Protein AF-A0A920LGB2-F1 (afdb_monomer)

Secondary structure (DSSP, 8-state):
-------HHHHHHH-HHHHHHHHHHHHHT--TT-TTHHHHHHHH-SSS-HHHHHHHHHHHHHTTSS---S---S-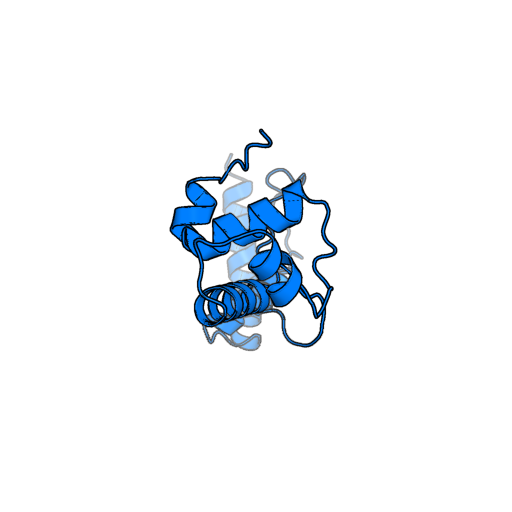-----------SPPPPTT----HHHHHHHHHTT--HHHHHHHHHHHHHHHHHHHTT-

Mean predicted aligned error: 15.2 Å

Sequence (132 aa):
MKFIEINTEEAETIGLKAAFILAFIKSNNIDKNNKNLADIISKKISFMKISEIEESIAKLERLNLIKPGASNNLYKLKLPSGNSHGASMITKNWTPSENVYEVLSMGNIKKEFIDSKLPEFRLYWMEKCCKR

Nearest PDB structures (foldseek):
  2rn7-assembly1_A  TM=3.361E-01  e=4.896E+00  Shigella flexneri

pLDDT: mean 74.53, std 13.7, range [44.16, 93.25]

Structure (mmCIF, N/CA/C/O backbone):
data_AF-A0A920LGB2-F1
#
_entry.id   AF-A0A920LGB2-F1
#
loop_
_atom_site.group_PDB
_atom_site.id
_atom_site.type_symbol
_atom_site.label_atom_id
_atom_site.label_alt_id
_atom_site.label_comp_id
_atom_site.label_asym_id
_atom_site.label_entity_id
_atom_site.label_seq_id
_atom_site.pdbx_PDB_ins_code
_atom_site.Cartn_x
_atom_site.Cartn_y
_atom_site.Cartn_z
_atom_site.occupancy
_atom_site.B_iso_or_equiv
_atom_site.auth_seq_id
_atom_site.auth_comp_id
_atom_site.auth_asym_id
_atom_site.auth_atom_id
_atom_site.pdbx_PDB_model_num
ATOM 1 N N . MET A 1 1 ? -3.115 17.274 28.583 1.00 53.59 1 MET A N 1
ATOM 2 C CA . MET A 1 1 ? -3.809 16.970 27.311 1.00 53.59 1 MET A CA 1
ATOM 3 C C . MET A 1 1 ? -2.839 16.222 26.416 1.00 53.59 1 MET A C 1
ATOM 5 O O . MET A 1 1 ? -1.696 16.647 26.328 1.00 53.59 1 MET A O 1
ATOM 9 N N . LYS A 1 2 ? -3.240 15.088 25.832 1.00 66.88 2 LYS A N 1
ATOM 10 C CA . LYS A 1 2 ? -2.387 14.327 24.910 1.00 66.88 2 LYS A CA 1
ATOM 11 C C . LYS A 1 2 ? -2.764 14.738 23.490 1.00 66.88 2 LYS A C 1
ATOM 13 O O . LYS A 1 2 ? -3.916 14.559 23.104 1.00 66.88 2 LYS A O 1
ATOM 18 N N . PHE A 1 3 ? -1.825 15.335 22.770 1.00 72.75 3 PHE A N 1
ATOM 19 C CA . PHE A 1 3 ? -2.025 15.740 21.384 1.00 72.75 3 PHE A CA 1
ATOM 20 C C . PHE A 1 3 ? -1.786 14.544 20.465 1.00 72.75 3 PHE A C 1
ATOM 22 O O . PHE A 1 3 ? -0.933 13.698 20.742 1.00 72.75 3 PHE A O 1
ATOM 29 N N . ILE A 1 4 ? -2.587 14.453 19.409 1.00 80.06 4 ILE A N 1
ATOM 30 C CA . ILE A 1 4 ? -2.429 13.460 18.351 1.00 80.06 4 ILE A CA 1
ATOM 31 C C . ILE A 1 4 ? -1.938 14.231 17.139 1.00 80.06 4 ILE A C 1
ATOM 33 O O . ILE A 1 4 ? -2.652 15.085 16.618 1.00 80.06 4 ILE A O 1
ATOM 37 N N . GLU A 1 5 ? -0.707 13.952 16.737 1.00 79.94 5 GLU A N 1
ATOM 38 C CA . GLU A 1 5 ? -0.104 14.540 15.549 1.00 79.94 5 GLU A CA 1
ATOM 39 C C . GLU A 1 5 ? -0.527 13.730 14.327 1.00 79.94 5 GLU A C 1
ATOM 41 O O . GLU A 1 5 ? -0.398 12.504 14.301 1.00 79.94 5 GLU A O 1
ATOM 46 N N . ILE A 1 6 ? -1.059 14.424 13.326 1.00 81.44 6 ILE A N 1
ATOM 47 C CA . ILE A 1 6 ? -1.505 13.837 12.065 1.00 81.44 6 ILE A CA 1
ATOM 48 C C . ILE A 1 6 ? -0.547 14.329 10.990 1.00 81.44 6 ILE A C 1
ATOM 50 O O . ILE A 1 6 ? -0.324 15.533 10.874 1.00 81.44 6 ILE A O 1
ATOM 54 N N . ASN A 1 7 ? 0.009 13.412 10.202 1.00 82.38 7 ASN A N 1
ATOM 55 C CA . ASN A 1 7 ? 0.791 13.788 9.035 1.00 82.38 7 ASN A CA 1
ATOM 56 C C . ASN A 1 7 ? -0.153 14.281 7.925 1.00 82.38 7 ASN A C 1
ATOM 58 O O . ASN A 1 7 ? -1.101 13.584 7.557 1.00 82.38 7 ASN A O 1
ATOM 62 N N . THR A 1 8 ? 0.113 15.470 7.388 1.00 84.38 8 THR A N 1
ATOM 63 C CA . THR A 1 8 ? -0.656 16.064 6.289 1.00 84.38 8 THR A CA 1
ATOM 64 C C . THR A 1 8 ? -0.630 15.189 5.038 1.00 84.38 8 THR A C 1
ATOM 66 O O . THR A 1 8 ? -1.674 14.970 4.436 1.00 84.38 8 THR A O 1
ATOM 69 N N . GLU A 1 9 ? 0.518 14.605 4.697 1.00 78.69 9 GLU A N 1
ATOM 70 C CA . GLU A 1 9 ? 0.665 13.743 3.514 1.00 78.69 9 GLU A CA 1
ATOM 71 C C . GLU A 1 9 ? -0.191 12.469 3.637 1.00 78.69 9 GLU A C 1
ATOM 73 O O . GLU A 1 9 ? -0.832 12.015 2.683 1.00 78.69 9 GLU A O 1
ATOM 78 N N . GLU A 1 10 ? -0.253 11.908 4.851 1.00 75.38 10 GLU A N 1
ATOM 79 C CA . GLU A 1 10 ? -1.130 10.779 5.161 1.00 75.38 10 GLU A CA 1
ATOM 80 C C . GLU A 1 10 ? -2.595 11.218 5.054 1.00 75.38 10 GLU A C 1
ATOM 82 O O . GLU A 1 10 ? -3.392 10.565 4.386 1.00 75.38 10 GLU A O 1
ATOM 87 N N . ALA A 1 11 ? -2.960 12.356 5.645 1.00 81.75 11 ALA A N 1
ATOM 88 C CA . ALA A 1 11 ? -4.327 12.865 5.604 1.00 81.75 11 ALA A CA 1
ATOM 89 C C . ALA A 1 11 ? -4.821 13.176 4.180 1.00 81.75 11 ALA A C 1
ATOM 91 O O . ALA A 1 11 ? -5.996 12.944 3.899 1.00 81.75 11 ALA A O 1
ATOM 92 N N . GLU A 1 12 ? -3.951 13.643 3.286 1.00 78.12 12 GLU A N 1
ATOM 93 C CA . GLU A 1 12 ? -4.274 13.865 1.871 1.00 78.12 12 GLU A CA 1
ATOM 94 C C . GLU A 1 12 ? -4.486 12.550 1.112 1.00 78.12 12 GLU A C 1
ATOM 96 O O . GLU A 1 12 ? -5.386 12.451 0.281 1.00 78.12 12 GLU A O 1
ATOM 101 N N . THR A 1 13 ? -3.707 11.515 1.437 1.00 78.50 13 THR A N 1
ATOM 102 C CA . THR A 1 13 ? -3.742 10.229 0.723 1.00 78.50 13 THR A CA 1
ATOM 103 C C . THR A 1 13 ? -4.880 9.320 1.191 1.00 78.50 13 THR A C 1
ATOM 105 O O . THR A 1 13 ? -5.583 8.721 0.378 1.00 78.50 13 THR A O 1
ATOM 108 N N . ILE A 1 14 ? -5.058 9.178 2.508 1.00 79.44 14 ILE A N 1
ATOM 109 C CA . ILE A 1 14 ? -6.019 8.233 3.108 1.00 79.44 14 ILE A CA 1
ATOM 110 C C . ILE A 1 14 ? -7.266 8.921 3.679 1.00 79.44 14 ILE A C 1
ATOM 112 O O . ILE A 1 14 ? -8.249 8.252 4.010 1.00 79.44 14 ILE A O 1
ATOM 116 N N . GLY A 1 15 ? -7.256 10.253 3.758 1.00 84.69 15 GLY A N 1
ATOM 117 C CA . GLY A 1 15 ? -8.324 11.070 4.321 1.00 84.69 15 GLY A CA 1
ATOM 118 C C . GLY A 1 15 ? -8.127 11.358 5.810 1.00 84.69 15 GLY A C 1
ATOM 119 O O . GLY A 1 15 ? -7.687 10.505 6.582 1.00 84.69 15 GLY A O 1
ATOM 120 N N . LEU A 1 16 ? -8.538 12.555 6.241 1.00 85.69 16 LEU A N 1
ATOM 121 C CA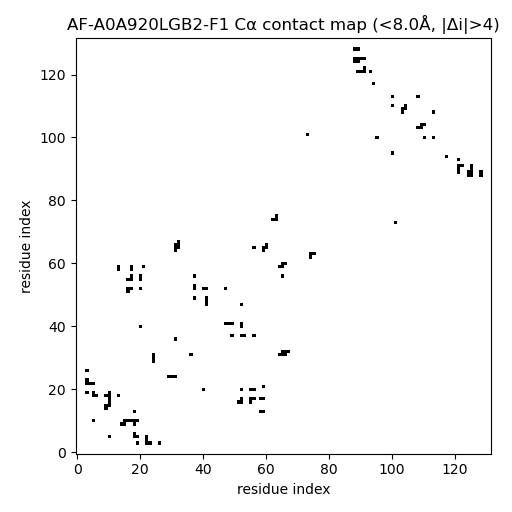 . LEU A 1 16 ? -8.352 13.050 7.612 1.00 85.69 16 LEU A CA 1
ATOM 122 C C . LEU A 1 16 ? -8.905 12.102 8.691 1.00 85.69 16 LEU A C 1
ATOM 124 O O . LEU A 1 16 ? -8.264 11.899 9.716 1.00 85.69 16 LEU A O 1
ATOM 128 N N . LYS A 1 17 ? -10.074 11.489 8.462 1.00 87.12 17 LYS A N 1
ATOM 129 C CA . LYS A 1 17 ? -10.717 10.576 9.430 1.00 87.12 17 LYS A CA 1
ATOM 130 C C . LYS A 1 17 ? -9.910 9.290 9.626 1.00 87.12 17 LYS A C 1
ATOM 132 O O . LYS A 1 17 ? -9.702 8.858 10.758 1.00 87.12 17 LYS A O 1
ATOM 137 N N . ALA A 1 18 ? -9.412 8.717 8.533 1.00 84.81 18 ALA A N 1
ATOM 138 C CA . ALA A 1 18 ? -8.584 7.519 8.564 1.00 84.81 18 ALA A CA 1
ATOM 139 C C . ALA A 1 18 ? -7.188 7.815 9.135 1.00 84.81 18 ALA A C 1
ATOM 141 O O . ALA A 1 18 ? -6.714 7.081 10.000 1.00 84.81 18 ALA A O 1
ATOM 142 N N . ALA A 1 19 ? -6.565 8.923 8.722 1.00 85.50 19 ALA A N 1
ATOM 143 C CA . ALA A 1 19 ? -5.276 9.365 9.251 1.00 85.50 19 ALA A CA 1
ATOM 144 C C . ALA A 1 19 ? -5.347 9.654 10.755 1.00 85.50 19 ALA A C 1
ATOM 146 O O . ALA A 1 19 ? -4.477 9.228 11.513 1.00 85.50 19 ALA A O 1
ATOM 147 N N . PHE A 1 20 ? -6.432 10.283 11.213 1.00 87.75 20 PHE A N 1
ATOM 148 C CA . PHE A 1 20 ? -6.682 10.484 12.634 1.00 87.75 20 PHE A CA 1
ATOM 149 C C . PHE A 1 20 ? -6.748 9.150 13.390 1.00 87.75 20 PHE A C 1
ATOM 151 O O . PHE A 1 20 ? -6.108 9.006 14.427 1.00 87.75 20 PHE A O 1
ATOM 158 N N . ILE A 1 21 ? -7.498 8.163 12.886 1.00 86.19 21 ILE A N 1
ATOM 159 C CA . ILE A 1 21 ? -7.613 6.842 13.527 1.00 86.19 21 ILE A CA 1
ATOM 160 C C . ILE A 1 21 ? -6.255 6.135 13.581 1.00 86.19 21 ILE A C 1
ATOM 162 O O . ILE A 1 21 ? -5.893 5.578 14.618 1.00 86.19 21 ILE A O 1
ATOM 166 N N . LEU A 1 22 ? -5.473 6.199 12.503 1.00 81.44 22 LEU A N 1
ATOM 167 C CA . LEU A 1 22 ? -4.124 5.640 12.450 1.00 81.44 22 LEU A CA 1
ATOM 168 C C . LEU A 1 22 ? -3.208 6.282 13.503 1.00 81.44 22 LEU A C 1
ATOM 170 O O . LEU A 1 22 ? -2.543 5.577 14.269 1.00 81.44 22 LEU A O 1
ATOM 174 N N . ALA A 1 23 ? -3.217 7.613 13.578 1.00 83.94 23 ALA A N 1
ATOM 175 C CA . ALA A 1 23 ? -2.467 8.373 14.567 1.00 83.94 23 ALA A CA 1
ATOM 176 C C . ALA A 1 23 ? -2.948 8.066 15.994 1.00 83.94 23 ALA A C 1
ATOM 178 O O . ALA A 1 23 ? -2.140 7.876 16.899 1.00 83.94 23 ALA A O 1
ATOM 179 N N . PHE A 1 24 ? -4.256 7.907 16.196 1.00 85.81 24 PHE A N 1
ATOM 180 C CA . PHE A 1 24 ? -4.848 7.556 17.483 1.00 85.81 24 PHE A CA 1
ATOM 181 C C . PHE A 1 24 ? -4.395 6.177 17.974 1.00 85.81 24 PHE A C 1
ATOM 183 O O . PHE A 1 24 ? -4.003 6.036 19.136 1.00 85.81 24 PHE A O 1
ATOM 190 N N . ILE A 1 25 ? -4.412 5.169 17.099 1.00 82.75 25 ILE A N 1
ATOM 191 C CA . ILE A 1 25 ? -3.923 3.814 17.391 1.00 82.75 25 ILE A CA 1
ATOM 192 C C . ILE A 1 25 ? -2.437 3.869 17.761 1.00 82.75 25 ILE A C 1
ATOM 194 O O . ILE A 1 25 ? -2.038 3.328 18.795 1.00 82.75 25 ILE A O 1
ATOM 198 N N . LYS A 1 26 ? -1.639 4.596 16.969 1.00 81.69 26 LYS A N 1
ATOM 199 C CA . LYS A 1 26 ? -0.198 4.785 17.187 1.00 81.69 26 LYS A CA 1
ATOM 200 C C . LYS A 1 26 ? 0.098 5.462 18.530 1.00 81.69 26 LYS A C 1
ATOM 202 O O . LYS A 1 26 ? 0.911 4.962 19.301 1.00 81.69 26 LYS A O 1
ATOM 207 N N . SER A 1 27 ? -0.590 6.553 18.859 1.00 78.88 27 SER A N 1
ATOM 208 C CA . SER A 1 27 ? -0.378 7.306 20.102 1.00 78.88 27 SER A CA 1
ATOM 209 C C . SER A 1 27 ? -0.860 6.576 21.359 1.00 78.88 27 SER A C 1
ATOM 211 O O . SER A 1 27 ? -0.356 6.851 22.452 1.00 78.88 27 SER A O 1
ATOM 213 N N . ASN A 1 28 ? -1.838 5.673 21.243 1.00 78.00 28 ASN A N 1
ATOM 214 C CA . ASN A 1 28 ? -2.358 4.887 22.368 1.00 78.00 28 ASN A CA 1
ATOM 215 C C . ASN A 1 28 ? -1.734 3.486 22.475 1.00 78.00 28 ASN A C 1
ATOM 217 O O . ASN A 1 28 ? -2.120 2.742 23.372 1.00 78.00 28 ASN A O 1
ATOM 221 N N . ASN A 1 29 ? -0.774 3.145 21.607 1.00 71.94 29 ASN A N 1
ATOM 22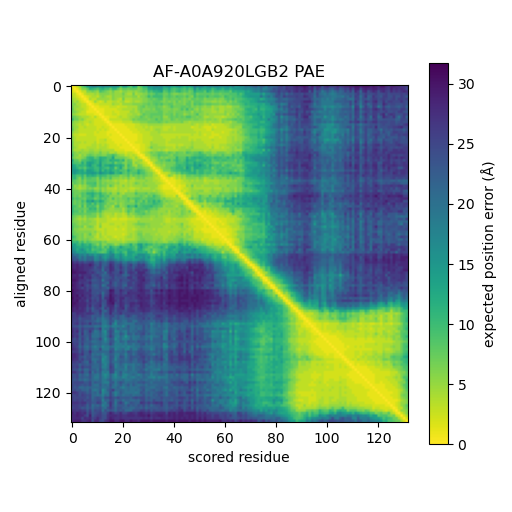2 C CA . ASN A 1 29 ? -0.155 1.818 21.536 1.00 71.94 29 ASN A CA 1
ATOM 223 C C . ASN A 1 29 ? -1.199 0.687 21.454 1.00 71.94 29 ASN A C 1
ATOM 225 O O . ASN A 1 29 ? -1.079 -0.348 22.107 1.00 71.94 29 ASN A O 1
ATOM 229 N N . ILE A 1 30 ? -2.284 0.933 20.712 1.00 74.81 30 ILE A N 1
ATOM 230 C CA . ILE A 1 30 ? -3.353 -0.049 20.548 1.00 74.81 30 ILE A CA 1
ATOM 231 C C . ILE A 1 30 ? -2.884 -1.059 19.508 1.00 74.81 30 ILE A C 1
ATOM 233 O O . ILE A 1 30 ? -2.402 -0.678 18.439 1.00 74.81 30 ILE A O 1
ATOM 237 N N . ASP A 1 31 ? -3.030 -2.345 19.821 1.00 69.94 31 ASP A N 1
ATOM 238 C CA . ASP A 1 31 ? -2.706 -3.398 18.872 1.00 69.94 31 ASP A CA 1
ATOM 239 C C . ASP A 1 31 ? -3.593 -3.249 17.634 1.00 69.94 31 ASP A C 1
ATOM 241 O O . ASP A 1 31 ? -4.827 -3.274 17.700 1.00 69.94 31 ASP A O 1
ATOM 245 N N . LYS A 1 32 ? -2.922 -3.076 16.502 1.00 69.69 32 LYS A N 1
ATOM 246 C CA . LYS A 1 32 ? -3.517 -2.937 15.184 1.00 69.69 32 LYS A CA 1
ATOM 247 C C . LYS A 1 32 ? -4.449 -4.123 14.860 1.00 69.69 32 LYS A C 1
ATOM 249 O O . LYS A 1 32 ? -5.489 -3.962 14.229 1.00 69.69 32 LYS A O 1
ATOM 254 N N . ASN A 1 33 ? -4.170 -5.297 15.414 1.00 65.88 33 ASN A N 1
ATOM 255 C CA . ASN A 1 33 ? -4.903 -6.522 15.106 1.00 65.88 33 ASN A CA 1
ATOM 256 C C . ASN A 1 33 ? -6.163 -6.711 15.954 1.00 65.88 33 ASN A C 1
ATOM 258 O O . ASN A 1 33 ? -6.856 -7.724 15.817 1.00 65.88 33 ASN A O 1
ATOM 262 N N . ASN A 1 34 ? -6.463 -5.778 16.858 1.00 68.94 34 ASN A N 1
ATOM 263 C CA . ASN A 1 34 ? -7.580 -5.931 17.772 1.00 68.94 34 ASN A CA 1
ATOM 264 C C . ASN A 1 34 ? -8.918 -5.783 17.028 1.00 68.94 34 ASN A C 1
ATOM 266 O O . ASN A 1 34 ? -9.192 -4.775 16.382 1.00 68.94 34 ASN A O 1
ATOM 270 N N . LYS A 1 35 ? -9.798 -6.783 17.145 1.00 69.75 35 LYS A N 1
ATOM 271 C CA . LYS A 1 35 ? -11.147 -6.725 16.557 1.00 69.75 35 LYS A CA 1
ATOM 272 C C . LYS A 1 35 ? -12.029 -5.643 17.197 1.00 69.75 35 LYS A C 1
ATOM 274 O O . LYS A 1 35 ? -12.956 -5.179 16.549 1.00 69.75 35 LYS A O 1
ATOM 279 N N . ASN A 1 36 ? -11.701 -5.195 18.410 1.00 75.31 36 ASN A N 1
ATOM 280 C CA . ASN A 1 36 ? -12.487 -4.224 19.178 1.00 75.31 36 ASN A CA 1
ATOM 281 C C . ASN A 1 36 ? -12.023 -2.765 18.983 1.00 75.31 36 ASN A C 1
ATOM 283 O O . ASN A 1 36 ? -12.293 -1.909 19.827 1.00 75.31 36 ASN A O 1
ATOM 287 N N . LEU A 1 37 ? -11.281 -2.460 17.910 1.00 77.75 37 LEU A N 1
ATOM 288 C CA . LEU A 1 37 ? -10.786 -1.102 17.646 1.00 77.75 37 LEU A CA 1
ATOM 289 C C . LEU A 1 37 ? -11.917 -0.069 17.577 1.00 77.75 37 LEU A C 1
ATOM 291 O O . LEU A 1 37 ? -11.788 1.004 18.163 1.00 77.75 37 LEU A O 1
ATOM 295 N N . ALA A 1 38 ? -13.030 -0.405 16.919 1.00 80.56 38 ALA A N 1
ATOM 296 C CA . ALA A 1 38 ? -14.175 0.492 16.779 1.00 80.56 38 ALA A CA 1
ATOM 297 C C . ALA A 1 38 ? -14.772 0.882 18.143 1.00 80.56 38 ALA A C 1
ATOM 299 O O . ALA A 1 38 ? -14.975 2.067 18.404 1.00 80.56 38 ALA A O 1
ATOM 300 N N . ASP A 1 39 ? -14.946 -0.082 19.050 1.00 80.38 39 ASP A N 1
ATOM 301 C CA . ASP A 1 39 ? -15.451 0.157 20.406 1.00 80.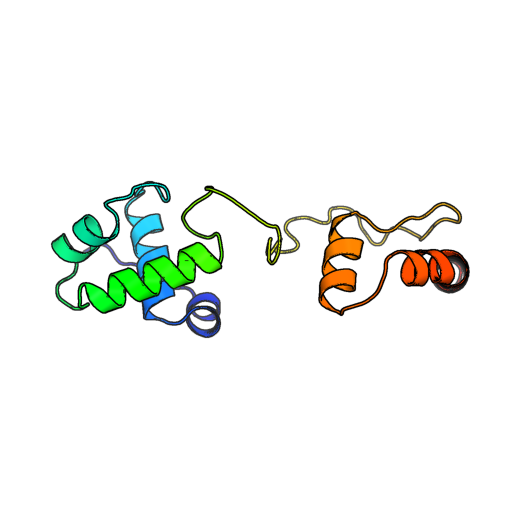38 39 ASP A CA 1
ATOM 302 C C . ASP A 1 39 ? -14.504 1.010 21.254 1.00 80.38 39 ASP A C 1
ATOM 304 O O . ASP A 1 39 ? -14.939 1.891 21.998 1.00 80.38 39 ASP A O 1
ATOM 308 N N . ILE A 1 40 ? -13.193 0.769 21.152 1.00 80.81 40 ILE A N 1
ATOM 309 C CA . ILE A 1 40 ? -12.182 1.527 21.904 1.00 80.81 40 ILE A CA 1
ATOM 310 C C . ILE A 1 40 ? -12.163 2.985 21.442 1.00 80.81 40 ILE A C 1
ATOM 312 O O . ILE A 1 40 ? -12.121 3.904 22.266 1.00 80.81 40 ILE A O 1
ATOM 316 N N . ILE A 1 41 ? -12.201 3.190 20.126 1.00 83.31 41 ILE A N 1
ATOM 317 C CA . ILE A 1 41 ? -12.206 4.514 19.508 1.00 83.31 41 ILE A CA 1
ATOM 318 C C . ILE A 1 41 ? -13.516 5.225 19.851 1.00 83.31 41 ILE A C 1
ATOM 320 O O . ILE A 1 41 ? -13.477 6.349 20.342 1.00 83.31 41 ILE A O 1
ATOM 324 N N . SER A 1 42 ? -14.660 4.554 19.722 1.00 83.62 42 SER A N 1
ATOM 325 C CA . SER A 1 42 ? -15.967 5.123 20.059 1.00 83.62 42 SER A CA 1
ATOM 326 C C . SER A 1 42 ? -16.100 5.521 21.526 1.00 83.62 42 SER A C 1
ATOM 328 O O . SER A 1 42 ? -16.728 6.532 21.823 1.00 83.62 42 SER A O 1
ATOM 330 N N . LYS A 1 43 ? -15.511 4.765 22.458 1.00 81.94 43 LYS A N 1
ATOM 331 C CA . LYS A 1 43 ? -15.540 5.117 23.887 1.00 81.94 43 LYS A CA 1
ATOM 332 C C . LYS A 1 43 ? -14.694 6.342 24.218 1.00 81.94 43 LYS A C 1
ATOM 334 O O . LYS A 1 43 ? -14.963 7.018 25.207 1.00 81.94 43 LYS A O 1
ATOM 339 N N . LYS A 1 44 ? -13.645 6.609 23.437 1.00 76.31 44 LYS A N 1
ATOM 340 C CA . LYS A 1 44 ? -12.722 7.732 23.664 1.00 76.31 44 LYS A CA 1
ATOM 341 C C . LYS A 1 44 ? -13.028 8.955 22.805 1.00 76.31 44 LYS A C 1
ATOM 343 O O . LYS A 1 44 ? -12.534 10.034 23.122 1.00 76.31 44 LYS A O 1
ATOM 348 N N . ILE A 1 45 ? -13.803 8.795 21.737 1.00 78.81 45 ILE A N 1
ATOM 349 C CA . ILE A 1 45 ? -14.051 9.832 20.745 1.00 78.81 45 ILE A CA 1
ATOM 350 C C . ILE A 1 45 ? -15.551 10.054 20.587 1.00 78.81 45 ILE A C 1
ATOM 352 O O . ILE A 1 45 ? -16.253 9.235 20.008 1.00 78.81 45 ILE A O 1
ATOM 356 N N . SER A 1 46 ? -16.024 11.210 21.046 1.00 75.50 46 SER A N 1
ATOM 357 C CA . SER A 1 46 ? -17.416 11.644 20.891 1.00 75.50 46 SER A CA 1
ATOM 358 C C . SER A 1 46 ? -17.703 12.355 19.561 1.00 75.50 46 SER A C 1
ATOM 360 O O . SER A 1 46 ? -18.865 12.587 19.244 1.00 75.50 46 SER A O 1
ATOM 362 N N . PHE A 1 47 ? -16.675 12.710 18.777 1.00 81.00 47 PHE A N 1
ATOM 363 C CA . PHE A 1 47 ? -16.840 13.494 17.543 1.00 81.00 47 PHE A CA 1
ATOM 364 C C . PHE A 1 47 ? -17.095 12.658 16.276 1.00 81.00 47 PHE A C 1
ATOM 366 O O . PHE A 1 47 ? -17.426 13.234 15.242 1.00 81.00 47 PHE A O 1
ATOM 373 N N . MET A 1 48 ? -16.925 11.330 16.317 1.00 80.44 48 MET A N 1
ATOM 374 C CA . MET A 1 48 ? -17.032 10.458 15.139 1.00 80.44 48 MET A CA 1
ATOM 375 C C . MET A 1 48 ? -18.128 9.408 15.338 1.00 80.44 48 MET A C 1
ATOM 377 O O . MET A 1 48 ? -18.201 8.780 16.393 1.00 80.44 48 MET A O 1
ATOM 381 N N . LYS A 1 49 ? -18.982 9.201 14.328 1.00 82.75 49 LYS A N 1
ATOM 382 C CA . LYS A 1 49 ? -20.022 8.162 14.382 1.00 82.75 49 LYS A CA 1
ATOM 383 C C . LYS A 1 49 ? -19.402 6.773 14.228 1.00 82.75 49 LYS A C 1
ATOM 385 O O . LYS A 1 49 ? -18.435 6.615 13.486 1.00 82.75 49 LYS A O 1
ATOM 390 N N . ILE A 1 50 ? -20.020 5.755 14.837 1.00 81.88 50 ILE A N 1
ATOM 391 C CA . ILE A 1 50 ? -19.558 4.354 14.751 1.00 81.88 50 ILE A CA 1
ATOM 392 C C . ILE A 1 50 ? -19.357 3.909 13.294 1.00 81.88 50 ILE A C 1
ATOM 394 O O . ILE A 1 50 ? -18.321 3.355 12.952 1.00 81.88 50 ILE A O 1
ATOM 398 N N . SER A 1 51 ? -20.293 4.283 12.416 1.00 82.75 51 SER A N 1
ATOM 399 C CA . SER A 1 51 ? -20.266 3.947 10.990 1.00 82.75 51 SER A CA 1
ATOM 400 C C . SER A 1 51 ? -19.081 4.580 10.251 1.00 82.75 51 SER A C 1
ATOM 402 O O . SER A 1 51 ? -18.523 3.964 9.349 1.00 82.75 51 SER A O 1
ATOM 404 N N . GLU A 1 52 ? -18.654 5.782 10.646 1.00 84.12 52 GLU A N 1
ATOM 405 C CA . GLU A 1 52 ? -17.506 6.461 10.030 1.00 84.12 52 GLU A CA 1
ATOM 406 C C . GLU A 1 52 ? -16.177 5.886 10.527 1.00 84.12 52 GLU A C 1
ATOM 408 O O . GLU A 1 52 ? -15.203 5.824 9.769 1.00 84.12 52 GLU A O 1
ATOM 413 N N . ILE A 1 53 ? -16.144 5.446 11.790 1.00 85.06 53 ILE A N 1
ATOM 414 C CA . ILE A 1 53 ? -15.008 4.726 12.369 1.00 85.06 53 ILE A CA 1
ATOM 415 C C . ILE A 1 53 ? -14.835 3.398 11.633 1.00 85.06 53 ILE A C 1
ATOM 417 O O . ILE A 1 53 ? -13.737 3.100 11.174 1.00 85.06 53 ILE A O 1
ATOM 421 N N . GLU A 1 54 ? -15.913 2.632 11.466 1.00 83.38 54 GLU A N 1
ATOM 422 C CA . GLU A 1 54 ? -15.903 1.354 10.752 1.00 83.38 54 GLU A CA 1
ATOM 423 C C . GLU A 1 54 ? -15.497 1.511 9.287 1.00 83.38 54 GLU A C 1
ATOM 425 O O . GLU A 1 54 ? -14.643 0.766 8.811 1.00 83.38 54 GLU A O 1
ATOM 430 N N . GLU A 1 55 ? -16.032 2.508 8.577 1.00 84.12 55 GLU A N 1
ATOM 431 C CA . GLU A 1 55 ? -15.649 2.780 7.188 1.00 84.12 55 GLU A CA 1
ATOM 432 C C . GLU A 1 55 ? -14.157 3.131 7.076 1.00 84.12 55 GLU A C 1
ATOM 434 O O . GLU A 1 55 ? -13.457 2.676 6.168 1.00 84.12 55 GLU A O 1
ATOM 439 N N . SER A 1 56 ? -13.649 3.919 8.022 1.00 84.94 56 SER A N 1
ATOM 440 C CA . SER A 1 56 ? -12.242 4.307 8.063 1.00 84.94 56 SER A CA 1
ATOM 441 C C . SER A 1 56 ? -11.339 3.128 8.434 1.00 84.94 56 SER A C 1
ATOM 443 O O . SER A 1 56 ? -10.298 2.948 7.808 1.00 84.94 56 SER A O 1
ATOM 445 N N . ILE A 1 57 ? -11.743 2.278 9.383 1.00 82.88 57 ILE A N 1
ATOM 446 C CA . ILE A 1 57 ? -11.037 1.032 9.712 1.00 82.88 57 ILE A CA 1
ATOM 447 C C . ILE A 1 57 ? -11.028 0.104 8.495 1.00 82.88 57 ILE A C 1
ATOM 449 O O . ILE A 1 57 ? -9.965 -0.380 8.125 1.00 82.88 57 ILE A O 1
ATOM 453 N N . ALA A 1 58 ? -12.156 -0.068 7.803 1.00 81.88 58 ALA A N 1
ATOM 454 C CA . ALA A 1 58 ? -12.237 -0.864 6.580 1.00 81.88 58 ALA A CA 1
ATOM 455 C C . ALA A 1 58 ? -11.330 -0.312 5.464 1.00 81.88 58 ALA A C 1
ATOM 457 O O . ALA A 1 58 ? -10.682 -1.079 4.751 1.00 81.88 58 ALA A O 1
ATOM 458 N N . LYS A 1 59 ? -11.230 1.016 5.315 1.00 81.50 59 LYS A N 1
ATOM 459 C CA . LYS A 1 59 ? -10.272 1.660 4.396 1.00 81.50 59 LYS A CA 1
ATOM 460 C C . LYS A 1 59 ? -8.827 1.356 4.786 1.00 81.50 59 LYS A C 1
ATOM 462 O O . LYS A 1 59 ? -8.029 0.984 3.934 1.00 81.50 59 LYS A O 1
ATOM 467 N N . LEU A 1 60 ? -8.493 1.463 6.064 1.00 77.81 60 LEU A N 1
ATOM 468 C CA . LEU A 1 60 ? -7.148 1.186 6.559 1.00 77.81 60 LEU A CA 1
ATOM 469 C C . LEU A 1 60 ? -6.795 -0.314 6.492 1.00 77.81 60 LEU A C 1
ATOM 471 O O . LEU A 1 60 ? -5.635 -0.661 6.276 1.00 77.81 60 LEU A O 1
ATOM 475 N N . GLU A 1 61 ? -7.781 -1.205 6.612 1.00 72.88 61 GLU A N 1
ATOM 476 C CA . GLU A 1 61 ? -7.644 -2.644 6.358 1.00 72.88 61 GLU A CA 1
ATOM 477 C C . GLU A 1 61 ? -7.371 -2.937 4.884 1.00 72.88 61 GLU A C 1
ATOM 479 O O . GLU A 1 61 ? -6.432 -3.669 4.581 1.00 72.88 61 GLU A O 1
ATOM 484 N N . ARG A 1 62 ? -8.108 -2.305 3.959 1.00 70.12 62 ARG A N 1
ATOM 485 C CA . ARG A 1 62 ? -7.829 -2.395 2.511 1.00 70.12 62 ARG A CA 1
ATOM 486 C C . ARG A 1 62 ? -6.410 -1.943 2.165 1.00 70.12 62 ARG A C 1
ATOM 488 O O . ARG A 1 62 ? -5.799 -2.483 1.249 1.00 70.12 62 ARG A O 1
ATOM 495 N N . LEU A 1 63 ? -5.885 -0.974 2.911 1.00 67.19 63 LEU A N 1
ATOM 496 C CA . LEU A 1 63 ? -4.524 -0.460 2.769 1.00 67.19 63 LEU A CA 1
ATOM 497 C C . LEU A 1 63 ? -3.478 -1.261 3.568 1.00 67.19 63 LEU A C 1
ATOM 499 O O . LEU A 1 63 ? -2.314 -0.871 3.602 1.00 67.19 63 LEU A O 1
ATOM 503 N N . ASN A 1 64 ? -3.863 -2.380 4.198 1.00 66.06 64 ASN A N 1
ATOM 504 C CA . ASN A 1 64 ? -3.000 -3.230 5.030 1.00 66.06 64 ASN A CA 1
ATOM 505 C C . ASN A 1 64 ? -2.282 -2.484 6.179 1.00 66.06 64 ASN A C 1
ATOM 507 O O . ASN A 1 64 ? -1.215 -2.895 6.633 1.00 66.06 64 ASN A O 1
ATOM 511 N N . LEU A 1 65 ? -2.859 -1.391 6.688 1.00 65.88 65 LEU A N 1
ATOM 512 C CA . LEU A 1 65 ? -2.243 -0.585 7.748 1.00 65.88 65 LEU A CA 1
ATOM 513 C C . LEU A 1 65 ? -2.546 -1.108 9.161 1.00 65.88 65 LEU A C 1
ATOM 515 O O . LEU A 1 65 ? -1.816 -0.751 10.095 1.00 65.88 65 LEU A O 1
ATOM 519 N N . ILE A 1 66 ? -3.590 -1.942 9.320 1.00 66.12 66 ILE A N 1
ATOM 520 C CA . ILE A 1 66 ? -4.077 -2.387 10.637 1.00 66.12 66 ILE A CA 1
ATOM 521 C C . ILE A 1 66 ? -4.279 -3.912 10.813 1.00 66.12 66 ILE A C 1
ATOM 523 O O . ILE A 1 66 ? -4.047 -4.393 11.909 1.00 66.12 66 ILE A O 1
ATOM 527 N N . LYS A 1 67 ? -4.616 -4.723 9.796 1.00 63.97 67 LYS A N 1
ATOM 528 C CA . LYS A 1 67 ? -4.760 -6.194 9.962 1.00 63.97 67 LYS A CA 1
ATOM 529 C C . LYS A 1 67 ? -3.806 -6.992 9.051 1.00 63.97 67 LYS A C 1
ATOM 531 O O . LYS A 1 67 ? -4.000 -6.978 7.842 1.00 63.97 67 LYS A O 1
ATOM 536 N N . PRO A 1 68 ? -2.834 -7.757 9.585 1.00 53.31 68 PRO A N 1
ATOM 537 C CA . PRO A 1 68 ? -2.067 -8.760 8.864 1.00 53.31 68 PRO A CA 1
ATOM 538 C C . PRO A 1 68 ? -2.876 -10.061 8.869 1.00 53.31 68 PRO A C 1
ATOM 540 O O . PRO A 1 68 ? -2.609 -10.985 9.633 1.00 53.31 68 PRO A O 1
ATOM 543 N N . GLY A 1 69 ? -3.943 -10.107 8.077 1.00 50.38 69 GLY A N 1
ATOM 544 C CA . GLY A 1 69 ? -4.877 -11.226 8.113 1.00 50.38 69 GLY A CA 1
ATOM 545 C C . GLY A 1 69 ? -5.589 -11.443 6.791 1.00 50.38 69 GLY A C 1
ATOM 546 O O . GLY A 1 69 ? -6.718 -11.002 6.639 1.00 50.38 69 GLY A O 1
ATOM 547 N N . ALA A 1 70 ? -4.925 -12.203 5.919 1.00 50.91 70 ALA A N 1
ATOM 548 C CA . ALA A 1 70 ? -5.447 -12.903 4.744 1.00 50.91 70 ALA A CA 1
ATOM 549 C C . ALA A 1 7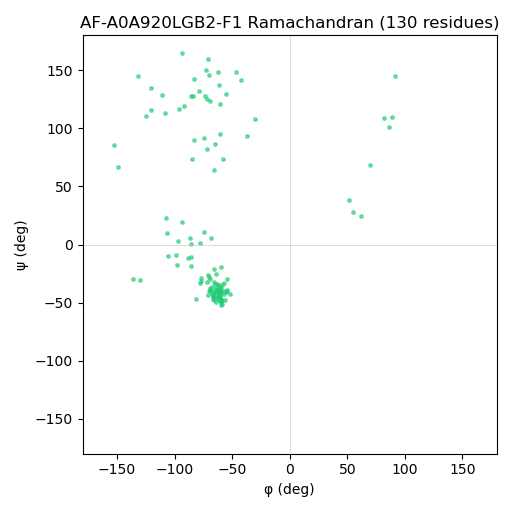0 ? -5.648 -12.112 3.428 1.00 50.91 70 ALA A C 1
ATOM 551 O O . ALA A 1 70 ? -6.624 -11.405 3.215 1.00 50.91 70 ALA A O 1
ATOM 552 N N . SER A 1 71 ? -4.752 -12.459 2.497 1.00 44.75 71 SER A N 1
ATOM 553 C CA . SER A 1 71 ? -4.901 -12.535 1.038 1.00 44.75 71 SER A CA 1
ATOM 554 C C . SER A 1 71 ? -4.628 -11.297 0.171 1.00 44.75 71 SER A C 1
ATOM 556 O O . SER A 1 71 ? -5.438 -10.389 0.027 1.00 44.75 71 SER A O 1
ATOM 558 N N . ASN A 1 72 ? -3.511 -11.457 -0.547 1.00 44.88 72 ASN A N 1
ATOM 559 C CA . ASN A 1 72 ? -3.116 -10.908 -1.843 1.00 44.88 72 ASN A CA 1
ATOM 560 C C . ASN A 1 72 ? -2.448 -9.531 -1.820 1.00 44.88 72 ASN A C 1
ATOM 562 O O . ASN A 1 72 ? -3.086 -8.483 -1.743 1.00 44.88 72 ASN A O 1
ATOM 566 N N . ASN A 1 73 ? -1.116 -9.597 -1.942 1.00 51.69 73 ASN A N 1
ATOM 567 C CA . ASN A 1 73 ? -0.241 -8.554 -2.461 1.00 51.69 73 ASN A CA 1
ATOM 568 C C . ASN A 1 73 ? -0.975 -7.706 -3.499 1.00 51.69 73 ASN A C 1
ATOM 570 O O . ASN A 1 73 ? -1.220 -8.160 -4.613 1.00 51.69 73 ASN A O 1
ATOM 574 N N . LEU A 1 74 ? -1.306 -6.469 -3.150 1.00 49.53 74 LEU A N 1
ATOM 575 C CA . LEU A 1 74 ? -1.605 -5.490 -4.187 1.00 49.53 74 LEU A CA 1
ATOM 576 C C . LEU A 1 74 ? -0.954 -4.146 -3.909 1.00 49.53 74 LEU A C 1
ATOM 578 O O . LEU A 1 74 ? -0.525 -3.479 -4.837 1.00 49.53 74 LEU A O 1
ATOM 582 N N . TYR A 1 75 ? -0.742 -3.789 -2.642 1.00 45.38 75 TYR A N 1
ATOM 583 C CA . TYR A 1 75 ? -0.010 -2.570 -2.313 1.00 45.38 75 TYR A CA 1
ATOM 584 C C . TYR A 1 75 ? 0.732 -2.766 -1.002 1.00 45.38 75 TYR A C 1
ATOM 586 O O . TYR A 1 75 ? 0.468 -2.102 -0.000 1.00 45.38 75 TYR A O 1
ATOM 594 N N . LYS A 1 76 ? 1.731 -3.658 -0.993 1.00 50.00 76 LYS A N 1
ATOM 595 C CA . LYS A 1 76 ? 2.870 -3.376 -0.123 1.00 50.00 76 LYS 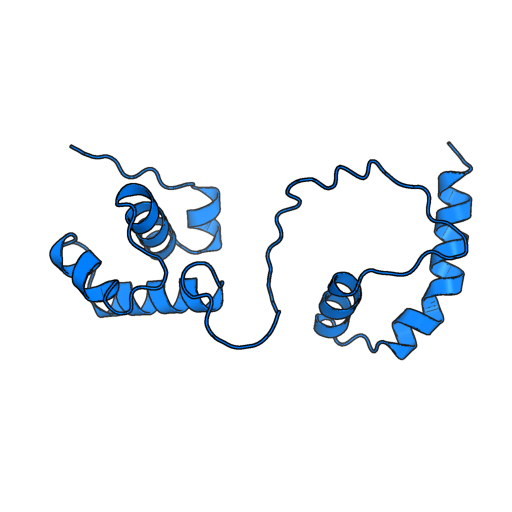A CA 1
ATOM 596 C C . LYS A 1 76 ? 3.490 -2.109 -0.700 1.00 50.00 76 LYS A C 1
ATOM 598 O O . LYS A 1 76 ? 4.400 -2.179 -1.520 1.00 50.00 76 LYS A O 1
ATOM 603 N N . LEU A 1 77 ? 2.969 -0.957 -0.274 1.00 45.28 77 LEU A N 1
ATOM 604 C CA . LEU A 1 77 ? 3.685 0.305 -0.222 1.00 45.28 77 LEU A CA 1
ATOM 605 C C . LEU A 1 77 ? 4.894 0.042 0.677 1.00 45.28 77 LEU A C 1
ATOM 607 O O . LEU A 1 77 ? 4.962 0.443 1.836 1.00 45.28 77 LEU A O 1
ATOM 611 N N . LYS A 1 78 ? 5.872 -0.691 0.139 1.00 48.31 78 LYS A N 1
ATOM 612 C CA . LYS A 1 78 ? 7.246 -0.431 0.478 1.00 48.31 78 LYS A CA 1
ATOM 613 C C . LYS A 1 78 ? 7.428 1.002 0.002 1.00 48.31 78 LYS A C 1
ATOM 615 O O . LYS A 1 78 ? 7.723 1.237 -1.165 1.00 48.31 78 LYS A O 1
ATOM 620 N N . LEU A 1 79 ? 7.266 1.958 0.920 1.00 47.81 79 LEU A N 1
ATOM 621 C CA . LEU A 1 79 ? 8.126 3.127 0.852 1.00 47.81 79 LEU A CA 1
ATOM 622 C C . LEU A 1 79 ? 9.535 2.592 0.550 1.00 47.81 79 LEU A C 1
ATOM 624 O O . LEU A 1 79 ? 9.871 1.517 1.071 1.00 47.81 79 LEU A O 1
ATOM 628 N N . PRO A 1 80 ? 10.341 3.261 -0.286 1.00 44.19 80 PRO A N 1
ATOM 629 C CA . PRO A 1 80 ? 11.742 2.913 -0.487 1.00 44.19 80 PRO A CA 1
ATOM 630 C C . PRO A 1 80 ? 12.512 3.161 0.823 1.00 44.19 80 PRO A C 1
ATOM 632 O O . PRO A 1 80 ? 13.374 4.023 0.924 1.00 44.19 80 PRO A O 1
ATOM 635 N N . SER A 1 81 ? 12.167 2.417 1.870 1.00 45.69 81 SER A N 1
ATOM 636 C CA . SER A 1 81 ? 12.865 2.316 3.128 1.00 45.69 81 SER A CA 1
ATOM 637 C C . SER A 1 81 ? 14.083 1.464 2.821 1.00 45.69 81 SER A C 1
ATOM 639 O O . SER A 1 81 ? 14.017 0.237 2.772 1.00 45.69 81 SER A O 1
ATOM 641 N N . GLY A 1 82 ? 15.157 2.165 2.466 1.00 44.16 82 GLY A N 1
ATOM 642 C CA . GLY A 1 82 ? 16.487 1.610 2.294 1.00 44.16 82 GLY A CA 1
ATOM 643 C C . GLY A 1 82 ? 16.647 0.693 1.087 1.00 44.16 82 GLY A C 1
ATOM 644 O O . GLY A 1 82 ? 16.985 -0.474 1.254 1.00 44.16 82 GLY A O 1
ATOM 645 N N . ASN A 1 83 ? 16.573 1.230 -0.134 1.00 45.50 83 ASN A N 1
ATOM 646 C CA . ASN A 1 83 ? 17.503 0.723 -1.145 1.00 45.50 83 ASN A CA 1
ATOM 647 C C . ASN A 1 83 ? 18.896 1.261 -0.780 1.00 45.50 83 ASN A C 1
ATOM 649 O O . ASN A 1 83 ? 19.370 2.249 -1.326 1.00 45.50 83 ASN A O 1
ATOM 653 N N . SER A 1 84 ? 19.561 0.586 0.157 1.00 47.66 84 SER A N 1
ATOM 654 C CA . SER A 1 84 ? 21.014 0.666 0.357 1.00 47.66 84 SER A CA 1
ATOM 655 C C . SER A 1 84 ? 21.791 0.040 -0.813 1.00 47.66 84 SER A C 1
ATOM 657 O O . SER A 1 84 ? 23.016 -0.028 -0.792 1.00 47.66 84 SER A O 1
ATOM 659 N N . HIS A 1 85 ? 21.097 -0.375 -1.874 1.00 50.28 85 HIS A N 1
ATOM 660 C CA . HIS A 1 85 ? 21.682 -0.572 -3.187 1.00 50.28 85 HIS A CA 1
ATOM 661 C C . HIS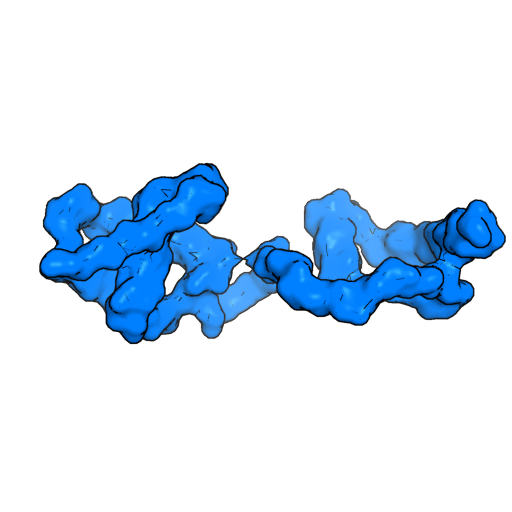 A 1 85 ? 21.727 0.784 -3.890 1.00 50.28 85 HIS A C 1
ATOM 663 O O . HIS A 1 85 ? 20.785 1.176 -4.583 1.00 50.28 85 HIS A O 1
ATOM 669 N N . GLY A 1 86 ? 22.838 1.503 -3.707 1.00 49.44 86 GLY A N 1
ATOM 670 C CA . GLY A 1 86 ? 23.236 2.542 -4.651 1.00 49.44 86 GLY A CA 1
ATOM 671 C C . GLY A 1 86 ? 23.124 2.007 -6.082 1.00 49.44 86 GLY A C 1
ATOM 672 O O . GLY A 1 86 ? 23.266 0.800 -6.291 1.00 49.44 86 GLY A O 1
ATOM 673 N N . ALA A 1 87 ? 22.804 2.895 -7.030 1.00 54.59 87 ALA A N 1
ATOM 674 C CA . ALA A 1 87 ? 22.549 2.598 -8.441 1.00 54.59 87 ALA A CA 1
ATOM 675 C C . ALA A 1 87 ? 23.472 1.488 -8.972 1.00 54.59 87 ALA A C 1
ATOM 677 O O . ALA A 1 87 ? 24.612 1.731 -9.359 1.00 54.59 87 ALA A O 1
ATOM 678 N N . SER A 1 88 ? 22.986 0.249 -8.926 1.00 60.50 88 SER A N 1
ATOM 679 C CA . SER A 1 88 ? 23.786 -0.913 -9.280 1.00 60.50 88 SER A CA 1
ATOM 680 C C . SER A 1 88 ? 23.690 -1.088 -10.784 1.00 60.50 88 SER A C 1
ATOM 682 O O . SER A 1 88 ? 22.596 -1.090 -11.349 1.00 60.50 88 SER A O 1
ATOM 684 N N . MET A 1 89 ? 24.846 -1.187 -11.433 1.00 69.69 89 MET A N 1
ATOM 685 C CA . MET A 1 89 ? 24.948 -1.416 -12.868 1.00 69.69 89 MET A CA 1
ATOM 686 C C . MET A 1 89 ? 24.164 -2.679 -13.245 1.00 69.69 89 MET A C 1
ATOM 688 O O . MET A 1 89 ? 24.322 -3.730 -12.620 1.00 69.69 89 MET A O 1
ATOM 692 N N . ILE A 1 90 ? 23.300 -2.577 -14.257 1.00 81.25 90 ILE A N 1
ATOM 693 C CA . ILE A 1 90 ? 22.559 -3.735 -14.763 1.00 81.25 90 ILE A CA 1
ATOM 694 C C . ILE A 1 90 ? 23.554 -4.671 -15.452 1.00 81.25 90 ILE A C 1
ATOM 696 O O . ILE A 1 90 ? 24.269 -4.263 -16.363 1.00 81.25 90 ILE A O 1
ATOM 700 N N . THR A 1 91 ? 23.610 -5.927 -15.007 1.00 78.31 91 THR A N 1
ATOM 701 C CA . THR A 1 91 ? 24.479 -6.962 -15.581 1.00 78.31 91 THR A CA 1
ATOM 702 C C . THR A 1 91 ? 23.742 -7.786 -16.640 1.00 78.31 91 THR A C 1
ATOM 704 O O . THR A 1 91 ? 22.510 -7.808 -16.703 1.00 78.31 91 THR A O 1
ATOM 707 N N . LYS A 1 92 ? 24.487 -8.545 -17.454 1.00 77.81 92 LYS A N 1
ATOM 708 C CA . LYS A 1 92 ? 23.934 -9.431 -18.499 1.00 77.81 92 LYS A CA 1
ATOM 709 C C . LYS A 1 92 ? 22.982 -10.515 -17.960 1.00 77.81 92 LYS A C 1
ATOM 711 O O . LYS A 1 92 ? 22.168 -11.040 -18.714 1.00 77.81 92 LYS A O 1
ATOM 716 N N . ASN A 1 93 ? 23.051 -10.823 -16.668 1.00 82.75 93 ASN A N 1
ATOM 717 C CA . ASN A 1 93 ? 22.217 -11.820 -15.993 1.00 82.75 93 ASN A CA 1
ATOM 718 C C . ASN A 1 93 ? 21.153 -11.187 -15.088 1.00 82.75 93 ASN A C 1
ATOM 720 O O . ASN A 1 93 ? 20.511 -11.890 -14.311 1.00 82.75 93 ASN A O 1
ATOM 724 N N . TRP A 1 94 ? 20.969 -9.869 -15.165 1.00 85.31 94 TRP A N 1
ATOM 725 C CA . TRP A 1 94 ? 19.979 -9.180 -14.354 1.00 85.31 94 TRP A CA 1
ATOM 726 C C . TRP A 1 94 ? 18.561 -9.685 -14.652 1.00 85.31 94 TRP A C 1
ATOM 728 O O . TRP A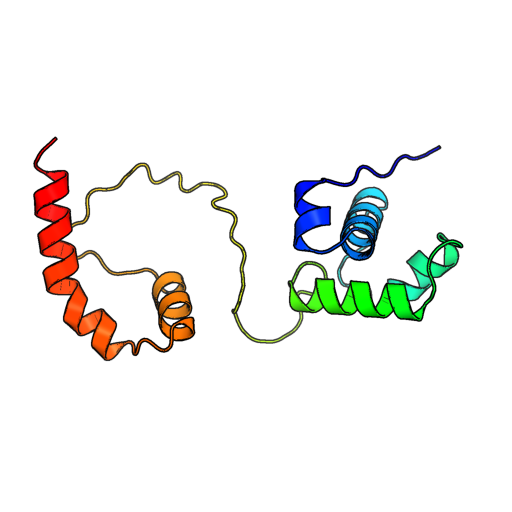 1 94 ? 18.171 -9.878 -15.812 1.00 85.31 94 TRP A O 1
ATOM 738 N N . THR A 1 95 ? 17.794 -9.878 -13.582 1.00 84.00 95 THR A N 1
ATOM 739 C CA . THR A 1 95 ? 16.384 -10.261 -13.625 1.00 84.00 95 THR A CA 1
ATOM 740 C C . THR A 1 95 ? 15.576 -9.345 -12.701 1.00 84.00 95 THR A C 1
ATOM 742 O O . THR A 1 95 ? 16.095 -8.914 -11.666 1.00 84.00 95 THR A O 1
ATOM 745 N N . PRO A 1 96 ? 14.324 -9.009 -13.061 1.00 84.00 96 PRO A N 1
ATOM 746 C CA . PRO A 1 96 ? 13.440 -8.256 -12.184 1.00 84.00 96 PRO A CA 1
ATOM 747 C C . PRO A 1 96 ? 13.157 -9.036 -10.900 1.00 84.00 96 PRO A C 1
ATOM 749 O O . PRO A 1 96 ? 13.078 -10.265 -10.914 1.00 84.00 96 PRO A O 1
ATOM 752 N N . SER A 1 97 ? 12.953 -8.322 -9.795 1.00 82.88 97 SER A N 1
ATOM 753 C CA . SER A 1 97 ? 12.446 -8.943 -8.573 1.00 82.88 97 SER A CA 1
ATOM 754 C C . SER A 1 97 ? 10.975 -9.327 -8.731 1.00 82.88 97 SER A C 1
ATOM 756 O O . SER A 1 97 ? 10.258 -8.774 -9.563 1.00 82.88 97 SER A O 1
ATOM 758 N N . GLU A 1 98 ? 10.507 -10.253 -7.900 1.00 80.50 98 GLU A N 1
ATOM 759 C CA . GLU A 1 98 ? 9.119 -10.729 -7.917 1.00 80.50 98 GLU A CA 1
ATOM 760 C C . GLU A 1 98 ? 8.100 -9.582 -7.803 1.00 80.50 98 GLU A C 1
ATOM 762 O O . GLU A 1 98 ? 7.144 -9.522 -8.570 1.00 80.50 98 GLU A O 1
ATOM 767 N N . ASN A 1 99 ? 8.396 -8.576 -6.976 1.00 75.81 99 ASN A N 1
ATOM 768 C CA . ASN A 1 99 ? 7.575 -7.369 -6.851 1.00 75.81 99 ASN A CA 1
ATOM 769 C C . ASN A 1 99 ? 7.409 -6.607 -8.179 1.00 75.81 99 ASN A C 1
ATOM 771 O O . ASN A 1 99 ? 6.373 -5.997 -8.417 1.00 75.81 99 ASN A O 1
ATOM 775 N N . VAL A 1 100 ? 8.432 -6.597 -9.042 1.00 82.25 100 VAL A N 1
ATOM 776 C CA . VAL A 1 100 ? 8.347 -5.928 -10.349 1.00 82.25 100 VAL A CA 1
ATOM 777 C C . VAL A 1 100 ? 7.383 -6.681 -11.263 1.00 82.25 100 VAL A C 1
ATOM 779 O O . VAL A 1 100 ? 6.594 -6.047 -11.961 1.00 82.25 100 VAL A O 1
ATOM 782 N N . TYR A 1 101 ? 7.392 -8.016 -11.229 1.00 84.06 101 TYR A N 1
ATOM 783 C CA . TYR A 1 101 ? 6.426 -8.822 -11.978 1.00 84.06 101 TYR A CA 1
ATOM 784 C C . TYR A 1 101 ? 4.995 -8.595 -11.495 1.00 84.06 101 TYR A C 1
ATOM 786 O O . TYR A 1 101 ? 4.098 -8.472 -12.326 1.00 84.06 101 TYR A O 1
ATOM 794 N N . GLU A 1 102 ? 4.782 -8.483 -10.183 1.00 78.50 102 GLU A N 1
ATOM 795 C CA . GLU A 1 102 ? 3.463 -8.170 -9.621 1.00 78.50 102 GLU A CA 1
ATOM 796 C C . GLU A 1 102 ? 2.946 -6.820 -10.136 1.00 78.50 102 GLU A C 1
ATOM 798 O O . GLU A 1 102 ? 1.843 -6.748 -10.675 1.00 78.50 102 GLU A O 1
ATOM 803 N N . VAL A 1 103 ? 3.768 -5.766 -10.068 1.00 79.56 103 VAL A N 1
ATOM 804 C CA . VAL A 1 103 ? 3.400 -4.421 -10.548 1.00 79.56 103 VAL A CA 1
ATOM 805 C C . VAL A 1 103 ? 3.088 -4.417 -12.046 1.00 79.56 103 VAL A C 1
ATOM 807 O O . VAL A 1 103 ? 2.104 -3.818 -12.478 1.00 79.56 103 VAL A O 1
ATOM 810 N N . LEU A 1 104 ? 3.893 -5.101 -12.859 1.00 83.25 104 LEU A N 1
ATOM 811 C CA . LEU A 1 104 ? 3.649 -5.190 -14.301 1.00 83.25 104 LEU A CA 1
ATOM 812 C C . LEU A 1 104 ? 2.377 -5.996 -14.606 1.00 83.25 104 LEU A C 1
ATOM 814 O O . LEU A 1 104 ? 1.605 -5.615 -15.487 1.00 83.25 104 LEU A O 1
ATOM 818 N N . SER A 1 105 ? 2.102 -7.046 -13.831 1.00 80.25 105 SER A N 1
ATOM 819 C CA . SER A 1 105 ? 0.865 -7.819 -13.943 1.00 80.25 105 SER A CA 1
ATOM 820 C C . SER A 1 105 ? -0.371 -6.999 -13.568 1.00 80.25 105 SER A C 1
ATOM 822 O O . SER A 1 105 ? -1.421 -7.201 -14.174 1.00 80.25 105 SER A O 1
ATOM 824 N N . MET A 1 106 ? -0.268 -6.049 -12.630 1.00 75.56 106 MET A N 1
ATOM 825 C CA . MET A 1 106 ? -1.347 -5.086 -12.344 1.00 75.56 106 MET A CA 1
ATOM 826 C C . MET A 1 106 ? -1.643 -4.193 -13.554 1.00 75.56 106 MET A C 1
ATOM 828 O O . MET A 1 106 ? -2.794 -3.846 -13.803 1.00 75.56 106 MET A O 1
ATOM 832 N N . GLY A 1 107 ? -0.614 -3.869 -14.340 1.00 82.12 107 GLY A N 1
ATOM 833 C CA . GLY A 1 107 ? -0.739 -3.210 -15.642 1.00 82.12 107 GLY A CA 1
ATOM 834 C C . GLY A 1 107 ? -1.236 -4.126 -16.766 1.00 82.12 107 GLY A C 1
ATOM 835 O O . GLY A 1 107 ? -1.164 -3.743 -17.931 1.00 82.12 107 GLY A O 1
ATOM 836 N N . ASN A 1 108 ? -1.718 -5.331 -16.441 1.00 84.06 108 ASN A N 1
ATOM 837 C CA . ASN A 1 108 ? -2.174 -6.345 -17.389 1.00 84.06 108 ASN A CA 1
ATOM 838 C C . ASN A 1 108 ? -1.071 -6.850 -18.344 1.00 84.06 108 ASN A C 1
ATOM 840 O O . ASN A 1 108 ? -1.353 -7.344 -19.439 1.00 84.06 108 ASN A O 1
ATOM 844 N N . ILE A 1 109 ? 0.197 -6.735 -17.936 1.00 87.12 109 ILE A N 1
ATOM 845 C CA . ILE A 1 109 ? 1.354 -7.185 -18.711 1.00 87.12 109 ILE A CA 1
ATOM 846 C C . ILE A 1 109 ? 1.685 -8.625 -18.312 1.00 87.12 109 ILE A C 1
ATOM 848 O O . ILE A 1 109 ? 2.016 -8.913 -17.163 1.00 87.12 109 ILE A O 1
ATOM 852 N N . LYS A 1 110 ? 1.623 -9.544 -19.280 1.00 89.44 110 LYS A N 1
ATOM 853 C CA . LYS A 1 110 ? 1.935 -10.962 -19.057 1.00 89.44 110 LYS A CA 1
ATOM 854 C C . LYS A 1 110 ? 3.427 -11.179 -18.817 1.00 89.44 110 LYS A C 1
ATOM 856 O O . LYS A 1 110 ? 4.263 -10.554 -19.467 1.00 89.44 110 LYS A O 1
ATOM 861 N N . LYS A 1 111 ? 3.758 -12.156 -17.969 1.00 86.31 111 LYS A N 1
ATOM 862 C CA . LYS A 1 111 ? 5.144 -12.552 -17.681 1.00 86.31 111 LYS A CA 1
ATOM 863 C C . LYS A 1 111 ? 5.937 -12.914 -18.939 1.00 86.31 111 LYS A C 1
ATOM 865 O O . LYS A 1 111 ? 7.061 -12.458 -19.088 1.00 86.31 111 LYS A O 1
ATOM 870 N N . GLU A 1 112 ? 5.319 -13.626 -19.879 1.00 90.69 112 GLU A N 1
ATOM 871 C CA . GLU A 1 112 ? 5.942 -13.991 -21.161 1.00 90.69 112 GLU A CA 1
ATOM 872 C C . GLU A 1 112 ? 6.419 -12.757 -21.943 1.00 90.69 112 GLU A C 1
ATOM 874 O O . GLU A 1 112 ? 7.502 -12.756 -22.525 1.00 90.69 112 GLU A O 1
ATOM 879 N N . PHE A 1 113 ? 5.623 -11.681 -21.928 1.00 91.50 113 PHE A N 1
ATOM 880 C CA . PHE A 1 113 ? 5.981 -10.427 -22.583 1.00 91.50 113 PHE A CA 1
ATOM 881 C C . PHE A 1 113 ? 7.161 -9.755 -21.879 1.00 91.50 113 PHE A C 1
ATOM 883 O O . PHE A 1 113 ? 8.087 -9.289 -22.539 1.00 91.50 113 PHE A O 1
ATOM 890 N N . ILE A 1 114 ? 7.157 -9.743 -20.546 1.00 90.25 114 ILE A N 1
ATOM 891 C CA . ILE A 1 114 ? 8.253 -9.191 -19.742 1.00 90.25 114 ILE A CA 1
ATOM 892 C C . ILE A 1 114 ? 9.546 -9.943 -20.056 1.00 90.25 114 ILE A C 1
ATOM 894 O O . ILE A 1 114 ? 10.531 -9.315 -20.439 1.00 90.25 114 ILE A O 1
ATOM 898 N N . ASP A 1 115 ? 9.512 -11.275 -19.985 1.00 90.25 115 ASP A N 1
ATOM 899 C CA . ASP A 1 115 ? 10.654 -12.150 -20.254 1.00 90.25 115 ASP A CA 1
ATOM 900 C C . ASP A 1 115 ? 11.184 -11.958 -21.680 1.00 90.25 115 ASP A C 1
ATOM 902 O O . ASP A 1 115 ? 12.400 -11.907 -21.883 1.00 90.25 115 ASP A O 1
ATOM 906 N N . SER A 1 116 ? 10.287 -11.747 -22.654 1.00 93.25 116 SER A N 1
ATOM 907 C CA . SER A 1 116 ? 10.666 -11.455 -24.041 1.00 93.25 116 SER A CA 1
ATOM 908 C C . SER A 1 116 ? 11.421 -10.133 -24.208 1.00 93.25 116 SER A C 1
ATOM 910 O O . SER A 1 116 ? 12.182 -10.011 -25.158 1.00 93.25 116 SER A O 1
ATOM 912 N N . LYS A 1 117 ? 11.230 -9.167 -23.293 1.00 90.44 117 LYS A N 1
ATOM 913 C CA . LYS A 1 117 ? 11.854 -7.832 -23.316 1.00 90.44 117 LYS A CA 1
ATOM 914 C C . LYS A 1 117 ? 13.072 -7.682 -22.414 1.00 90.44 117 LYS A C 1
ATOM 916 O O . LYS A 1 117 ? 13.769 -6.666 -22.479 1.00 90.44 117 LYS A O 1
ATOM 921 N N . LEU A 1 118 ? 13.354 -8.673 -21.571 1.00 89.88 118 LEU A N 1
ATOM 922 C CA . LEU A 1 118 ? 14.527 -8.654 -20.700 1.00 89.88 118 LEU A CA 1
ATOM 923 C C . LEU A 1 118 ? 15.866 -8.576 -21.454 1.00 89.88 118 LEU A C 1
ATOM 925 O O . LEU A 1 118 ? 16.748 -7.861 -20.973 1.00 89.88 118 LEU A O 1
ATOM 929 N N . PRO A 1 119 ? 16.079 -9.270 -22.592 1.00 89.06 119 PRO A N 1
ATOM 930 C CA . PRO A 1 119 ? 17.328 -9.167 -23.342 1.00 89.06 119 PRO A CA 1
ATOM 931 C C . PRO A 1 119 ? 17.619 -7.740 -23.820 1.00 89.06 119 PRO A C 1
ATOM 933 O O . PRO A 1 119 ? 18.717 -7.236 -23.580 1.00 89.06 119 PRO A O 1
ATOM 936 N N . GLU A 1 120 ? 16.638 -7.072 -24.431 1.00 89.19 120 GLU A N 1
ATOM 937 C CA . GLU A 1 120 ? 16.773 -5.698 -24.920 1.00 89.19 120 GLU A CA 1
ATOM 938 C C . GLU A 1 120 ? 16.928 -4.711 -23.762 1.00 89.19 120 GLU A C 1
ATOM 940 O O . GLU A 1 120 ? 17.758 -3.805 -23.826 1.00 89.19 120 GLU A O 1
ATOM 945 N N . PHE A 1 121 ? 16.180 -4.914 -22.672 1.00 88.88 121 PHE A N 1
ATOM 946 C CA . PHE A 1 121 ? 16.284 -4.089 -21.471 1.00 88.88 121 PHE A CA 1
ATOM 947 C C . PHE A 1 121 ? 17.694 -4.138 -20.874 1.00 88.88 121 PHE A C 1
ATOM 949 O O . PHE A 1 121 ? 18.291 -3.096 -20.600 1.00 88.88 121 PHE A O 1
ATOM 956 N N . ARG A 1 122 ? 18.260 -5.342 -20.709 1.00 88.44 122 ARG A N 1
ATOM 957 C CA . ARG A 1 122 ? 19.632 -5.506 -20.213 1.00 88.44 122 ARG A CA 1
ATOM 958 C C . ARG A 1 122 ? 20.640 -4.832 -21.129 1.00 88.44 122 ARG A C 1
ATOM 960 O O . ARG A 1 122 ? 21.502 -4.118 -20.630 1.00 88.44 122 ARG A O 1
ATOM 967 N N . LEU A 1 123 ? 20.516 -5.029 -22.441 1.00 85.56 123 LEU A N 1
ATOM 968 C CA . LEU A 1 123 ? 21.425 -4.434 -23.417 1.00 85.56 123 LEU A CA 1
ATOM 969 C C . LEU A 1 123 ? 21.416 -2.903 -23.324 1.00 85.56 123 LEU A C 1
ATOM 971 O O . LEU A 1 123 ? 22.466 -2.296 -23.128 1.00 85.56 123 LEU A O 1
ATOM 975 N N . TYR A 1 124 ? 20.228 -2.299 -23.362 1.00 86.25 124 TYR A N 1
ATOM 976 C CA . TYR A 1 124 ? 20.060 -0.850 -23.280 1.00 86.25 124 TYR A CA 1
ATOM 977 C C . TYR A 1 124 ? 20.694 -0.264 -22.012 1.00 86.25 124 TYR A C 1
ATOM 979 O O . TYR A 1 124 ? 21.435 0.719 -22.064 1.00 86.25 124 TYR A O 1
ATOM 987 N N . TRP A 1 125 ? 20.432 -0.870 -20.853 1.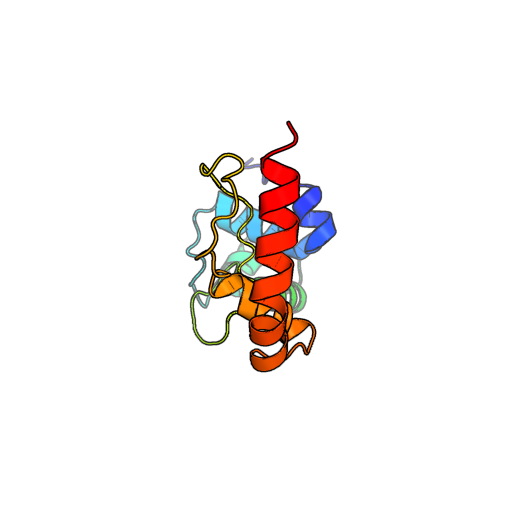00 82.75 125 TRP A N 1
ATOM 988 C CA . TRP A 1 125 ? 20.933 -0.348 -19.583 1.00 82.75 125 TRP A CA 1
ATOM 989 C C . TRP A 1 125 ? 22.415 -0.637 -19.340 1.00 82.75 125 TRP A C 1
ATOM 991 O O . TRP A 1 125 ? 23.083 0.181 -18.705 1.00 82.75 125 TRP A O 1
ATOM 1001 N N . MET A 1 126 ? 22.951 -1.734 -19.883 1.00 81.94 126 MET A N 1
ATOM 1002 C CA . MET A 1 126 ? 24.393 -1.989 -19.907 1.00 81.94 126 MET A CA 1
ATOM 1003 C C . MET A 1 126 ? 25.128 -0.888 -20.684 1.00 81.94 126 MET A C 1
ATOM 1005 O O . MET A 1 126 ? 26.083 -0.306 -20.171 1.00 81.94 126 MET A O 1
ATOM 1009 N N . GLU A 1 127 ? 24.647 -0.530 -21.878 1.00 78.44 127 GLU A N 1
ATOM 1010 C CA . GLU A 1 127 ? 25.253 0.531 -22.695 1.00 78.44 127 GLU A CA 1
ATOM 1011 C C . GLU A 1 127 ? 25.172 1.910 -22.034 1.00 78.44 127 GLU A C 1
ATOM 1013 O O . GLU A 1 127 ? 26.097 2.716 -22.141 1.00 78.44 127 GLU A O 1
ATOM 1018 N N . LYS A 1 128 ? 24.064 2.202 -21.344 1.00 74.44 128 LYS A N 1
ATOM 1019 C CA . LYS A 1 128 ? 23.875 3.481 -20.648 1.00 74.44 128 LYS A CA 1
ATOM 1020 C C . LYS A 1 128 ? 24.746 3.605 -19.400 1.00 74.44 128 LYS A C 1
ATOM 1022 O O . LYS A 1 128 ? 25.167 4.714 -19.084 1.00 74.44 128 LYS A O 1
ATOM 1027 N N . CYS A 1 129 ? 25.028 2.507 -18.698 1.00 62.62 129 CYS A N 1
ATOM 1028 C CA . CYS A 1 129 ? 25.850 2.545 -17.488 1.00 62.62 129 CYS A CA 1
ATOM 1029 C C . CYS A 1 129 ? 27.352 2.672 -17.797 1.00 62.62 129 CYS A C 1
ATOM 1031 O O . CYS A 1 129 ? 28.068 3.335 -17.055 1.00 62.62 129 CYS A O 1
ATOM 1033 N N . CYS A 1 130 ? 27.822 2.122 -18.923 1.00 56.28 130 CYS A N 1
ATOM 1034 C CA . CYS A 1 130 ? 29.217 2.238 -19.367 1.00 56.28 130 CYS A CA 1
ATOM 1035 C C . CYS A 1 130 ? 29.582 3.594 -20.012 1.00 56.28 130 CYS A C 1
ATOM 1037 O O . CYS A 1 130 ? 30.715 3.760 -20.451 1.00 56.28 130 CYS A O 1
ATOM 1039 N N . LYS A 1 131 ? 28.650 4.556 -20.101 1.00 52.22 131 LYS A N 1
ATOM 1040 C CA . LYS A 1 131 ? 28.858 5.872 -20.746 1.00 52.22 131 LYS A CA 1
ATOM 1041 C C . LYS A 1 131 ? 28.970 7.048 -19.763 1.00 52.22 131 LYS A C 1
ATOM 1043 O O . LYS A 1 131 ? 28.673 8.177 -20.152 1.00 52.22 131 LYS A O 1
ATOM 1048 N N . ARG A 1 132 ? 29.343 6.800 -18.506 1.00 46.53 132 ARG A N 1
ATOM 1049 C CA . ARG A 1 132 ? 29.535 7.856 -17.501 1.00 46.53 132 ARG A CA 1
ATOM 1050 C C . ARG A 1 132 ? 31.000 8.165 -17.252 1.00 46.53 132 ARG A C 1
ATOM 1052 O O . ARG A 1 132 ? 31.788 7.198 -17.224 1.00 46.53 132 ARG A O 1
#

Radius of gyration: 21.2 Å; Cα contacts (8 Å, |Δi|>4): 85; chains: 1; bounding box: 50×31×52 Å

Solvent-accessible surface area (backbone atoms only — not comparable to full-atom values): 8271 Å² total; per-residue (Å²): 135,88,84,77,76,65,58,66,72,49,21,73,74,66,31,58,71,33,31,46,52,53,30,48,35,62,76,64,70,50,67,56,71,49,89,58,51,60,62,57,48,50,75,75,35,91,90,57,54,69,69,58,47,48,53,28,49,53,51,36,41,77,59,58,75,35,45,100,72,85,87,77,92,80,66,81,76,68,64,84,77,69,70,80,66,63,93,69,76,54,45,96,81,66,72,81,55,71,70,55,54,52,56,39,42,74,72,72,43,54,67,71,59,52,61,70,43,46,64,59,51,36,52,56,44,36,60,60,62,76,70,116

Foldseek 3Di:
DDDQDFDPVCCVPLNPLLSSLLSVCVSVVPQLADPCSLVVCVVVDPPDDSVSNVVSNVSCVVVVNRHPDDDDDDDPPPPPPDPVVDPDQQDQPDDDDPVVVNVVVVVVHDPVNVVVCVNVVSVVRNVVVVPD